Protein AF-A0A816CM31-F1 (afdb_monomer_lite)

Foldseek 3Di:
DDCVVVVVLLVDAPSQLPQPVLVVLLVVQVVVPPFDFFWKAKAFADDPVSPSGHTFKMWMWTHTPVDRPDIDTDIDGDDDDDCRVVVCPQVVVQVVVCVVPVPRDRPDDPLSSLQSVQVSVNNVVNNVNPIGTGDSD

pLDDT: mean 81.65, std 10.55, range [55.53, 94.69]

Sequence (137 aa):
MSWSLWSLLTTAPRLELAYHSVHYVDLIRDLSKPYEPSTVNCLSSRHAVMLHLSPVRSSYSFEYKHDPMLYLIGSIYLKGRSRFPHAFIGPMAAAMRRCENKNDQPLTDIEDALKTMAILEAAWKSSTNNMTPIDYE

Secondary structure (DSSP, 8-state):
--GGGGTHHHH-TTHHIIIIIHHHHHHHHHHHTT----EEEEEEE--TT-TTSS--EEEEEEE-TT-TT-EEEEEEE---SSSHHHHTHHHHHHHHHHHH-TTPPPSS-HHHHHHHHHHHHHHHHHTTSS-EE----

Organism: NCBI:txid392030

Structure (mmCIF, N/CA/C/O backbone):
data_AF-A0A816CM31-F1
#
_entry.id   AF-A0A816CM31-F1
#
loop_
_atom_site.group_PDB
_atom_site.id
_atom_site.type_symbol
_atom_site.label_atom_id
_atom_site.label_alt_id
_atom_site.label_comp_id
_atom_site.label_asym_id
_atom_site.label_entity_id
_atom_site.label_seq_id
_atom_site.pdbx_PDB_ins_code
_atom_site.Cartn_x
_atom_site.Cartn_y
_atom_site.Cartn_z
_atom_site.occupancy
_atom_site.B_iso_or_equiv
_atom_site.auth_seq_id
_atom_site.auth_comp_id
_atom_site.auth_asym_id
_atom_site.auth_atom_id
_atom_site.pdbx_P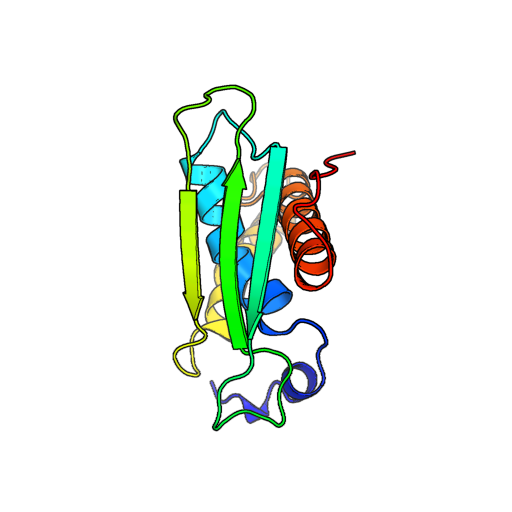DB_model_num
ATOM 1 N N . MET A 1 1 ? 0.225 -24.283 -6.661 1.00 56.66 1 MET A N 1
ATOM 2 C CA . MET A 1 1 ? -0.469 -23.862 -7.903 1.00 56.66 1 MET A CA 1
ATOM 3 C C . MET A 1 1 ? 0.532 -23.215 -8.853 1.00 56.66 1 MET A C 1
ATOM 5 O O . MET A 1 1 ? 1.426 -22.525 -8.376 1.00 56.66 1 MET A O 1
ATOM 9 N N . SER A 1 2 ? 0.416 -23.469 -10.161 1.00 58.88 2 SER A N 1
ATOM 10 C CA . SER A 1 2 ? 1.311 -22.919 -11.195 1.00 58.88 2 SER A CA 1
ATOM 11 C C . SER A 1 2 ? 0.930 -21.479 -11.573 1.00 58.88 2 SER A C 1
ATOM 13 O O . SER A 1 2 ? -0.252 -21.176 -11.714 1.00 58.88 2 SER A O 1
ATOM 15 N N . TRP A 1 3 ? 1.921 -20.604 -11.795 1.00 63.09 3 TRP A N 1
ATOM 16 C CA . TRP A 1 3 ? 1.725 -19.232 -12.308 1.00 63.09 3 TRP A CA 1
ATOM 17 C C . TRP A 1 3 ? 1.182 -19.176 -13.734 1.00 63.09 3 TRP A C 1
ATOM 19 O O . TRP A 1 3 ? 0.649 -18.148 -14.135 1.00 63.09 3 TRP A O 1
ATOM 29 N N . SER A 1 4 ? 1.274 -20.273 -14.490 1.00 66.69 4 SER A N 1
ATOM 30 C CA . SER A 1 4 ? 0.697 -20.366 -15.836 1.00 66.69 4 SER A CA 1
ATOM 31 C C . SER A 1 4 ? -0.817 -20.125 -15.857 1.00 66.69 4 SER A C 1
ATOM 33 O O . SER A 1 4 ? -1.354 -19.754 -16.892 1.00 66.69 4 SER A O 1
ATOM 35 N N . LEU A 1 5 ? -1.494 -20.296 -14.716 1.00 71.69 5 LEU A N 1
ATOM 36 C CA . LEU A 1 5 ? -2.920 -20.002 -14.550 1.00 71.69 5 LEU A CA 1
ATOM 37 C C . LEU A 1 5 ? -3.220 -18.495 -14.443 1.00 71.69 5 LEU A C 1
ATOM 39 O O . LEU A 1 5 ? -4.378 -18.103 -14.503 1.00 71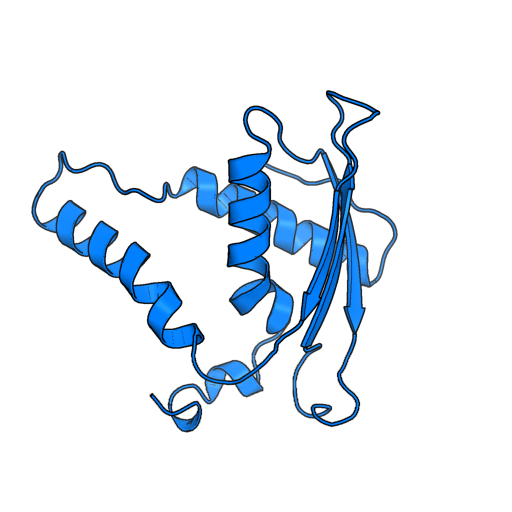.69 5 LEU A O 1
ATOM 43 N N . TRP A 1 6 ? -2.191 -17.654 -14.294 1.00 72.94 6 TRP A N 1
ATOM 44 C CA . TRP A 1 6 ? -2.300 -16.216 -14.037 1.00 72.94 6 TRP A CA 1
ATOM 45 C C . TRP A 1 6 ? -1.565 -15.400 -15.107 1.00 72.94 6 TRP A C 1
ATOM 47 O O . TRP A 1 6 ? -0.820 -14.469 -14.798 1.00 72.94 6 TRP A O 1
ATOM 57 N N . SER A 1 7 ? -1.769 -15.749 -16.381 1.00 74.19 7 SER A N 1
ATOM 58 C CA . SER A 1 7 ? -1.182 -15.041 -17.531 1.00 74.19 7 SER A CA 1
ATOM 59 C C . SER A 1 7 ? -1.481 -13.537 -17.516 1.00 74.19 7 SER A C 1
ATOM 61 O O . SER A 1 7 ? -0.616 -12.750 -17.892 1.00 74.19 7 SER A O 1
ATOM 63 N N . LEU A 1 8 ? -2.634 -13.125 -16.978 1.00 78.56 8 LEU A N 1
ATOM 64 C CA . LEU A 1 8 ? -3.017 -11.722 -16.779 1.00 78.56 8 LEU A CA 1
ATOM 65 C C . LEU A 1 8 ? -1.955 -10.896 -16.030 1.00 78.56 8 LEU A C 1
ATOM 67 O O . LEU A 1 8 ? -1.735 -9.730 -16.351 1.00 78.56 8 LEU A O 1
ATOM 71 N N . LEU A 1 9 ? -1.268 -11.490 -15.049 1.00 76.38 9 LEU A N 1
ATOM 72 C CA . LEU A 1 9 ? -0.267 -10.786 -14.242 1.00 76.38 9 LEU A CA 1
ATOM 73 C C . LEU A 1 9 ? 0.984 -10.427 -15.050 1.00 76.38 9 LEU A C 1
ATOM 75 O O . LEU A 1 9 ? 1.687 -9.485 -14.701 1.00 76.38 9 LEU A O 1
ATOM 79 N N . THR A 1 10 ? 1.253 -11.135 -16.150 1.00 76.94 10 THR A N 1
ATOM 80 C CA . THR A 1 10 ? 2.402 -10.829 -17.016 1.00 76.94 10 THR A CA 1
ATOM 81 C C . THR A 1 10 ? 2.234 -9.509 -17.765 1.00 76.94 10 THR A C 1
ATOM 83 O O . THR A 1 10 ? 3.222 -8.834 -18.042 1.00 76.94 10 THR A O 1
ATOM 86 N N . THR A 1 11 ? 0.989 -9.109 -18.027 1.00 80.56 11 THR A N 1
ATOM 87 C CA . THR A 1 11 ? 0.636 -7.857 -18.708 1.00 80.56 11 THR A CA 1
ATOM 88 C C . THR A 1 11 ? 0.132 -6.782 -17.749 1.00 80.56 11 THR A C 1
ATOM 90 O O . THR A 1 11 ? -0.138 -5.662 -18.176 1.00 80.56 11 THR A O 1
ATOM 93 N N . ALA A 1 12 ? -0.027 -7.105 -16.462 1.00 81.56 12 ALA A N 1
ATOM 94 C CA . ALA A 1 12 ? -0.602 -6.189 -15.493 1.00 81.56 12 ALA A CA 1
ATOM 95 C C . ALA A 1 12 ? 0.310 -4.965 -15.276 1.00 81.56 12 ALA A C 1
ATOM 97 O O . ALA A 1 12 ? 1.506 -5.117 -14.981 1.00 81.56 12 ALA A O 1
ATOM 98 N N . PRO A 1 13 ? -0.231 -3.739 -15.383 1.00 78.38 13 PRO A N 1
ATOM 99 C CA . PRO A 1 13 ? 0.511 -2.551 -15.004 1.00 78.38 13 PRO A CA 1
ATOM 100 C C . PRO A 1 13 ? 0.734 -2.567 -13.487 1.00 78.38 13 PRO A C 1
ATOM 102 O O . PRO A 1 13 ? -0.118 -3.030 -12.732 1.00 78.38 13 PRO A O 1
ATOM 105 N N . ARG A 1 14 ? 1.877 -2.038 -13.032 1.00 81.50 14 ARG A N 1
ATOM 106 C CA . ARG A 1 14 ? 2.173 -1.856 -11.596 1.00 81.50 14 ARG A CA 1
ATOM 107 C C . ARG A 1 14 ? 2.122 -3.164 -10.790 1.00 81.50 14 ARG A C 1
ATOM 109 O O . ARG A 1 14 ? 1.734 -3.157 -9.625 1.00 81.50 14 ARG A O 1
ATOM 116 N N . LEU A 1 15 ? 2.510 -4.280 -11.418 1.00 82.88 15 LEU A N 1
ATOM 117 C CA . LEU A 1 15 ? 2.372 -5.636 -10.874 1.00 82.88 15 LEU A CA 1
ATOM 118 C C . LEU A 1 15 ? 2.847 -5.764 -9.417 1.00 82.88 15 LEU A C 1
ATOM 120 O O . LEU A 1 15 ? 2.179 -6.390 -8.598 1.00 82.88 15 LEU A O 1
ATOM 124 N N . GLU A 1 16 ? 4.010 -5.204 -9.093 1.00 83.19 16 GLU A N 1
ATOM 125 C CA . GLU A 1 16 ? 4.561 -5.307 -7.743 1.00 83.19 16 GLU A CA 1
ATOM 126 C C . GLU A 1 16 ? 3.757 -4.500 -6.721 1.00 83.19 16 GLU A C 1
ATOM 128 O O . GLU A 1 16 ? 3.353 -5.081 -5.714 1.00 83.19 16 GLU A O 1
ATOM 133 N N . LEU A 1 17 ? 3.427 -3.241 -7.024 1.00 84.25 17 LEU A N 1
ATOM 134 C CA . LEU A 1 17 ? 2.669 -2.370 -6.125 1.00 84.25 17 LEU A CA 1
ATOM 135 C C . LEU A 1 17 ? 1.281 -2.957 -5.836 1.00 84.25 17 LEU A C 1
ATOM 137 O O . LEU A 1 17 ? 0.912 -3.166 -4.681 1.00 84.25 17 LEU A O 1
ATOM 141 N N . ALA A 1 18 ? 0.533 -3.272 -6.897 1.00 83.31 18 ALA A N 1
ATOM 142 C CA . ALA A 1 18 ? -0.878 -3.634 -6.799 1.00 83.31 18 ALA A CA 1
ATOM 143 C C . ALA A 1 18 ? -1.121 -5.051 -6.257 1.00 83.31 18 ALA A C 1
ATOM 145 O O . ALA A 1 18 ? -2.128 -5.284 -5.600 1.00 83.31 18 ALA A O 1
ATOM 146 N N . TYR A 1 19 ? -0.225 -6.005 -6.531 1.00 81.00 19 TYR A N 1
ATOM 147 C CA . TYR A 1 19 ? -0.479 -7.421 -6.228 1.00 81.00 19 TYR A CA 1
ATOM 148 C C . TYR A 1 19 ? 0.434 -8.011 -5.157 1.00 81.00 19 TYR A C 1
ATOM 150 O O . TYR A 1 19 ? 0.232 -9.155 -4.753 1.00 81.00 19 TYR A O 1
ATOM 158 N N . HIS A 1 20 ? 1.449 -7.272 -4.707 1.00 82.25 20 HIS A N 1
ATOM 159 C CA . HIS A 1 20 ? 2.346 -7.756 -3.662 1.00 82.25 20 HIS A CA 1
ATOM 160 C C . HIS A 1 20 ? 2.597 -6.720 -2.581 1.00 82.25 20 HIS A C 1
ATOM 162 O O . HIS A 1 20 ? 2.416 -7.053 -1.410 1.00 82.25 20 HIS A O 1
ATOM 168 N N . SER A 1 21 ? 2.984 -5.486 -2.930 1.00 85.94 21 SER A N 1
ATOM 169 C CA . SER A 1 21 ? 3.213 -4.454 -1.918 1.00 85.94 21 SER A CA 1
ATOM 170 C C . SER A 1 21 ? 1.944 -4.148 -1.140 1.00 85.94 21 SER A C 1
ATOM 172 O O . SER A 1 21 ? 2.062 -3.883 0.048 1.00 85.94 21 SER A O 1
ATOM 174 N N . VAL A 1 22 ? 0.763 -4.263 -1.762 1.00 89.25 22 VAL A N 1
ATOM 175 C CA . VAL A 1 22 ? -0.544 -4.067 -1.112 1.00 89.25 22 VAL A CA 1
ATOM 176 C C . VAL A 1 22 ? -0.628 -4.729 0.262 1.00 89.25 22 VAL A C 1
ATOM 178 O O . VAL A 1 22 ? -0.967 -4.062 1.226 1.00 89.25 22 VAL A O 1
ATOM 181 N N . HIS A 1 23 ? -0.208 -5.988 0.398 1.00 86.75 23 HIS A N 1
ATOM 182 C CA . HIS A 1 23 ? -0.290 -6.715 1.669 1.00 86.75 23 HIS A CA 1
ATOM 183 C C . HIS A 1 23 ? 0.697 -6.208 2.724 1.00 86.75 23 HIS A C 1
ATOM 185 O O . HIS A 1 23 ? 0.423 -6.264 3.918 1.00 86.75 23 HIS A O 1
ATOM 191 N N . TYR A 1 24 ? 1.868 -5.740 2.295 1.00 87.50 24 TYR A N 1
ATOM 192 C CA . TYR A 1 24 ? 2.869 -5.190 3.204 1.00 87.50 24 TYR A CA 1
ATOM 193 C C . TYR A 1 24 ? 2.513 -3.768 3.626 1.00 87.50 24 TYR A C 1
ATOM 195 O O . TYR A 1 24 ? 2.705 -3.425 4.784 1.00 87.50 24 TYR A O 1
ATOM 203 N N . VAL A 1 25 ? 1.991 -2.957 2.705 1.00 90.44 25 VAL A N 1
ATOM 204 C CA . VAL A 1 25 ? 1.496 -1.606 2.990 1.00 90.44 25 VAL A CA 1
ATOM 205 C C . VAL A 1 25 ? 0.317 -1.681 3.956 1.00 90.44 25 VAL A C 1
ATOM 207 O O . VAL A 1 25 ? 0.313 -0.960 4.946 1.00 90.44 25 VAL A O 1
ATOM 210 N N . ASP A 1 26 ? -0.614 -2.606 3.726 1.00 90.44 26 ASP A N 1
ATOM 211 C CA . ASP A 1 26 ? -1.739 -2.871 4.625 1.00 90.44 26 ASP A CA 1
ATOM 212 C C . ASP A 1 26 ? -1.268 -3.258 6.036 1.00 90.44 26 ASP A C 1
ATOM 214 O O . ASP A 1 26 ? -1.647 -2.627 7.019 1.00 90.44 26 ASP A O 1
ATOM 218 N N . LEU A 1 27 ? -0.330 -4.208 6.134 1.00 88.06 27 LEU A N 1
ATOM 219 C CA . LEU A 1 27 ? 0.270 -4.602 7.411 1.00 88.06 27 LEU A CA 1
ATOM 220 C C . LEU A 1 27 ? 0.985 -3.435 8.107 1.00 88.06 27 LEU A C 1
ATOM 222 O O . LEU A 1 27 ? 0.885 -3.280 9.319 1.00 88.06 27 LEU A O 1
ATOM 226 N N . ILE A 1 28 ? 1.734 -2.625 7.360 1.00 88.88 28 ILE A N 1
ATOM 227 C CA . ILE A 1 28 ? 2.435 -1.454 7.897 1.00 88.88 28 ILE A CA 1
ATOM 228 C C . ILE A 1 28 ? 1.441 -0.461 8.496 1.00 88.88 28 ILE A C 1
ATOM 230 O O . ILE A 1 28 ? 1.692 0.049 9.588 1.00 88.88 28 ILE A O 1
ATOM 234 N N . ARG A 1 29 ? 0.325 -0.200 7.808 1.00 90.44 29 ARG A N 1
ATOM 235 C CA . ARG A 1 29 ? -0.740 0.662 8.327 1.00 90.44 29 ARG A CA 1
ATOM 236 C C . ARG A 1 29 ? -1.335 0.084 9.600 1.00 90.44 29 ARG A C 1
ATOM 238 O O . ARG A 1 29 ? -1.433 0.801 10.588 1.00 90.44 29 ARG A O 1
ATOM 245 N N . ASP A 1 30 ? -1.654 -1.209 9.606 1.00 88.81 30 ASP A N 1
ATOM 246 C CA . ASP A 1 30 ? -2.217 -1.873 10.782 1.00 88.81 30 ASP A CA 1
ATOM 247 C C . ASP A 1 30 ? -1.282 -1.785 12.000 1.00 88.81 30 ASP A C 1
ATOM 249 O O . ASP A 1 30 ? -1.716 -1.419 13.090 1.00 88.81 30 ASP A O 1
ATOM 253 N N . LEU A 1 31 ? 0.023 -1.993 11.796 1.00 88.00 31 LEU A N 1
ATOM 254 C CA . LEU A 1 31 ? 1.045 -1.845 12.839 1.00 88.00 31 LEU A CA 1
ATOM 255 C C . LEU A 1 31 ? 1.269 -0.393 13.289 1.00 88.00 31 LEU A C 1
ATOM 257 O O . LEU A 1 31 ? 1.756 -0.176 14.398 1.00 88.00 31 LEU A O 1
ATOM 261 N N . SER A 1 32 ? 0.950 0.589 12.443 1.00 85.31 32 SER A N 1
ATOM 262 C CA . SER A 1 32 ? 1.144 2.019 12.729 1.00 85.31 32 SER A CA 1
ATOM 263 C C . SER A 1 32 ? -0.081 2.677 13.371 1.00 85.31 32 SER A C 1
ATOM 265 O O . SER A 1 32 ? -0.002 3.838 13.783 1.00 85.31 32 SER A O 1
ATOM 267 N N . LYS A 1 33 ? -1.203 1.950 13.505 1.00 86.06 33 LYS A N 1
ATOM 268 C CA . LYS A 1 33 ? -2.414 2.439 14.179 1.00 86.06 33 LYS A CA 1
ATOM 269 C C . LYS A 1 33 ? -2.070 2.958 15.592 1.00 86.06 33 LYS A C 1
ATOM 271 O O . LYS A 1 33 ? -1.316 2.313 16.320 1.00 86.06 33 LYS A O 1
ATOM 276 N N . PRO A 1 34 ? -2.620 4.117 16.007 1.00 87.25 34 PRO A N 1
ATOM 277 C CA . PRO A 1 34 ? -3.738 4.835 15.385 1.00 87.25 34 PRO A CA 1
ATOM 278 C C . PRO A 1 34 ? -3.344 5.828 14.274 1.00 87.25 34 PRO A C 1
ATOM 280 O O . PRO A 1 34 ? -4.202 6.582 13.819 1.00 87.25 34 PRO A O 1
ATOM 283 N N . TYR A 1 35 ? -2.079 5.877 13.853 1.00 87.44 35 TYR A N 1
ATOM 284 C CA . TYR A 1 35 ? -1.592 6.865 12.892 1.00 87.44 35 TYR A CA 1
ATOM 285 C C . TYR A 1 35 ? -1.647 6.359 11.450 1.00 87.44 35 TYR A C 1
ATOM 287 O O . TYR A 1 35 ? -1.385 5.192 11.173 1.00 87.44 35 TYR A O 1
ATOM 295 N N . GLU A 1 36 ? -1.915 7.280 10.524 1.00 90.38 36 GLU A N 1
ATOM 296 C CA . GLU A 1 36 ? -1.878 7.028 9.082 1.00 90.38 36 GLU A CA 1
ATOM 297 C C . GLU A 1 36 ? -0.741 7.831 8.433 1.00 90.38 36 GLU A C 1
ATOM 299 O O . GLU A 1 36 ? -0.480 8.978 8.835 1.00 90.38 36 GLU A O 1
ATOM 304 N N . PRO A 1 37 ? -0.055 7.272 7.422 1.00 91.38 37 PRO A N 1
ATOM 305 C CA . PRO A 1 37 ? 0.991 7.992 6.716 1.00 91.38 37 PRO A CA 1
ATOM 306 C C . PRO A 1 37 ? 0.389 9.166 5.943 1.00 91.38 37 PRO A C 1
ATOM 308 O O . PRO A 1 37 ? -0.692 9.081 5.367 1.00 91.38 37 PRO A O 1
ATOM 311 N N . SER A 1 38 ? 1.083 10.295 5.945 1.00 91.75 38 SER A N 1
ATOM 312 C CA . SER A 1 38 ? 0.628 11.546 5.332 1.00 91.75 38 SER A CA 1
ATOM 313 C C . SER A 1 38 ? 1.221 11.767 3.942 1.00 91.75 38 SER A C 1
ATOM 315 O O . SER A 1 38 ? 0.587 12.374 3.079 1.00 91.75 38 SER A O 1
ATOM 317 N N . THR A 1 39 ? 2.445 11.293 3.729 1.00 91.25 39 THR A N 1
ATOM 318 C CA . THR A 1 39 ? 3.171 11.388 2.462 1.00 91.25 39 THR A CA 1
ATOM 319 C C . THR A 1 39 ? 3.904 10.076 2.204 1.00 91.25 39 THR A C 1
ATOM 321 O O . THR A 1 39 ? 4.244 9.330 3.130 1.00 91.25 39 THR A O 1
ATOM 324 N N . VAL A 1 40 ? 4.133 9.776 0.927 1.00 92.94 40 VAL A N 1
ATOM 325 C CA . VAL A 1 40 ? 4.897 8.602 0.507 1.00 92.94 40 VAL A CA 1
ATOM 326 C C . VAL A 1 40 ? 5.877 8.966 -0.600 1.00 92.94 40 VAL A C 1
ATOM 328 O O . VAL A 1 40 ? 5.564 9.713 -1.532 1.00 92.94 40 VAL A O 1
ATOM 331 N N . ASN A 1 41 ? 7.080 8.414 -0.493 1.00 92.19 41 ASN A N 1
ATOM 332 C CA . ASN A 1 41 ? 8.048 8.355 -1.576 1.00 92.19 41 ASN A CA 1
ATOM 333 C C . ASN A 1 41 ? 8.318 6.888 -1.910 1.00 92.19 41 ASN A C 1
ATOM 335 O O . ASN A 1 41 ? 8.670 6.104 -1.027 1.00 92.19 41 ASN A O 1
ATOM 339 N N . CYS A 1 42 ? 8.153 6.510 -3.171 1.00 91.12 42 CYS A N 1
ATOM 340 C CA . CYS A 1 42 ? 8.298 5.133 -3.613 1.00 91.12 42 CYS A CA 1
ATOM 341 C C . CYS A 1 42 ? 9.205 5.052 -4.834 1.00 91.12 42 CYS A C 1
ATOM 343 O O . CYS A 1 42 ? 8.897 5.614 -5.873 1.00 91.12 42 CYS A O 1
ATOM 345 N N . LEU A 1 43 ? 10.282 4.275 -4.754 1.00 88.19 43 LEU A N 1
ATOM 346 C CA . LEU A 1 43 ? 11.130 3.963 -5.900 1.00 88.19 43 LEU A CA 1
ATOM 347 C C . LEU A 1 43 ? 10.807 2.563 -6.409 1.00 88.19 43 LEU A C 1
ATOM 349 O O . LEU A 1 43 ? 11.027 1.593 -5.687 1.00 88.19 43 LEU A O 1
ATOM 353 N N . SER A 1 44 ? 10.369 2.447 -7.663 1.00 85.56 44 SER A N 1
ATOM 354 C CA . SER A 1 44 ? 10.130 1.149 -8.297 1.00 85.56 44 SER A CA 1
ATOM 355 C C . SER A 1 44 ? 11.200 0.827 -9.337 1.00 85.56 44 SER A C 1
ATOM 357 O O . SER A 1 44 ? 11.601 1.676 -10.132 1.00 85.56 44 SER A O 1
ATOM 359 N N . SER A 1 45 ? 11.687 -0.412 -9.339 1.00 84.50 45 SER A N 1
ATOM 360 C CA . SER A 1 45 ? 12.793 -0.850 -10.194 1.00 84.50 45 SER A CA 1
ATOM 361 C C . SER A 1 45 ? 12.541 -2.217 -10.826 1.00 84.50 45 SER A C 1
ATOM 363 O O . SER A 1 45 ? 11.817 -3.077 -10.311 1.00 84.50 45 SER A O 1
ATOM 365 N N . ARG A 1 46 ? 13.147 -2.423 -11.996 1.00 83.38 46 ARG A N 1
ATOM 366 C CA . ARG A 1 46 ? 13.093 -3.693 -12.725 1.00 83.38 46 ARG A CA 1
ATOM 367 C C . ARG A 1 46 ? 14.213 -4.613 -12.257 1.00 83.38 46 ARG A C 1
ATOM 369 O O . ARG A 1 46 ? 15.318 -4.170 -11.962 1.00 83.38 46 ARG A O 1
ATOM 376 N N . HIS A 1 47 ? 13.939 -5.912 -12.240 1.00 78.81 47 HIS A N 1
ATOM 377 C CA . HIS A 1 47 ? 14.966 -6.922 -12.011 1.00 78.81 47 HIS A CA 1
ATOM 378 C C . HIS A 1 47 ? 15.659 -7.265 -13.332 1.00 78.81 47 HIS A C 1
ATOM 380 O O . HIS A 1 47 ? 14.981 -7.486 -14.336 1.00 78.81 47 HIS A O 1
ATOM 386 N N . ALA A 1 48 ? 16.990 -7.385 -13.319 1.00 75.75 48 ALA A N 1
ATOM 387 C CA . ALA A 1 48 ? 17.811 -7.593 -14.521 1.00 75.75 48 ALA A CA 1
ATOM 388 C C . ALA A 1 48 ? 17.409 -8.827 -15.356 1.00 75.75 48 ALA A C 1
ATOM 390 O O . ALA A 1 48 ? 17.603 -8.857 -16.563 1.00 75.75 48 ALA A O 1
ATOM 391 N N . VAL A 1 49 ? 16.808 -9.833 -14.713 1.00 77.31 49 VAL A N 1
ATOM 392 C CA . VAL A 1 49 ? 16.386 -11.102 -15.342 1.00 77.31 49 VAL A CA 1
ATOM 393 C C . VAL A 1 49 ? 14.883 -11.135 -15.684 1.00 77.31 49 VAL A C 1
ATOM 395 O O . VAL A 1 49 ? 14.433 -11.989 -16.440 1.00 77.31 49 VAL A O 1
ATOM 398 N N . MET A 1 50 ? 14.075 -10.207 -15.156 1.00 74.12 50 MET A N 1
ATOM 399 C CA . MET A 1 50 ? 12.610 -10.189 -15.334 1.00 74.12 50 MET A CA 1
ATOM 400 C C . MET A 1 50 ? 12.146 -8.966 -16.135 1.00 74.12 50 MET A C 1
ATOM 402 O O . MET A 1 50 ? 11.143 -8.341 -15.808 1.00 74.12 50 MET A O 1
ATOM 406 N N . LEU A 1 51 ? 12.885 -8.613 -17.190 1.00 75.75 51 LEU A N 1
ATOM 407 C CA . LEU A 1 51 ? 12.635 -7.404 -17.990 1.00 75.75 51 LEU A CA 1
ATOM 408 C C . LEU A 1 51 ? 11.286 -7.412 -18.725 1.00 75.75 51 LEU A C 1
ATOM 410 O O . LEU A 1 51 ? 10.743 -6.346 -19.001 1.00 75.75 51 LEU A O 1
ATOM 414 N N . HIS A 1 52 ? 10.740 -8.600 -18.999 1.00 76.25 52 HIS A N 1
ATOM 415 C CA . HIS A 1 52 ? 9.435 -8.781 -19.641 1.00 76.25 52 HIS A CA 1
ATOM 416 C C . HIS A 1 52 ? 8.244 -8.452 -18.725 1.00 76.25 52 HIS A C 1
ATOM 418 O O . HIS A 1 52 ? 7.120 -8.389 -19.209 1.00 76.25 52 HIS A O 1
ATOM 424 N N . LEU A 1 53 ? 8.467 -8.252 -17.422 1.00 78.19 53 LEU A N 1
ATOM 425 C CA . LEU A 1 53 ? 7.432 -7.862 -16.465 1.00 78.19 53 LEU A CA 1
ATOM 426 C C . LEU A 1 53 ? 7.502 -6.361 -16.167 1.00 78.19 53 LEU A C 1
ATOM 428 O O . LEU A 1 53 ? 8.540 -5.717 -16.344 1.00 78.19 53 LEU A O 1
ATOM 432 N N . SER A 1 54 ? 6.397 -5.804 -15.665 1.00 79.12 54 SER A N 1
ATOM 433 C CA . SER A 1 54 ? 6.404 -4.510 -14.962 1.00 79.12 54 SER A CA 1
ATOM 434 C C . SER A 1 54 ? 7.435 -4.527 -13.811 1.00 79.12 54 SER A C 1
ATOM 436 O O . SER A 1 54 ? 7.826 -5.619 -13.395 1.00 79.12 54 SER A O 1
ATOM 438 N N . PRO A 1 55 ? 7.907 -3.375 -13.290 1.00 79.56 55 PRO A N 1
ATOM 439 C CA . PRO A 1 55 ? 8.818 -3.334 -12.142 1.00 79.56 55 PRO A CA 1
ATOM 440 C C . PRO A 1 55 ? 8.433 -4.317 -11.021 1.00 79.56 55 PRO A C 1
ATOM 442 O O . PRO A 1 55 ? 7.253 -4.492 -10.719 1.00 79.56 55 PRO A O 1
ATOM 445 N N . VAL A 1 56 ? 9.439 -4.986 -10.446 1.00 82.88 56 VAL A N 1
ATOM 446 C CA . VAL A 1 56 ? 9.286 -6.145 -9.533 1.00 82.88 56 VAL A CA 1
ATOM 447 C C . VAL A 1 56 ? 9.952 -5.933 -8.167 1.00 82.88 56 VAL A C 1
ATOM 449 O O . VAL A 1 56 ? 10.139 -6.870 -7.387 1.00 82.88 56 VAL A O 1
ATOM 452 N N . ARG A 1 57 ? 10.363 -4.702 -7.882 1.00 83.19 57 ARG A N 1
ATOM 453 C CA . ARG A 1 57 ? 10.918 -4.282 -6.598 1.00 83.1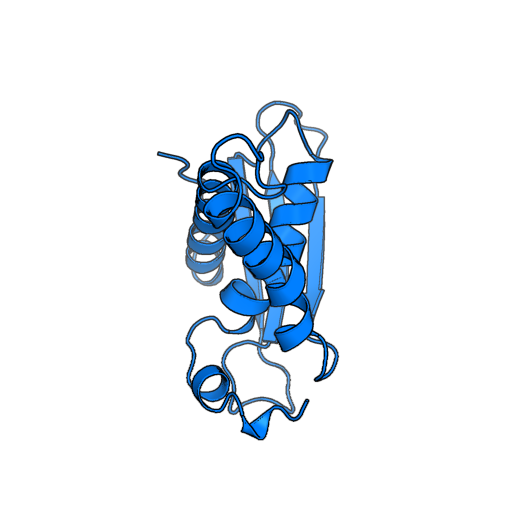9 57 ARG A CA 1
ATOM 454 C C . ARG A 1 57 ? 10.491 -2.849 -6.354 1.00 83.19 57 ARG A C 1
ATOM 456 O O . ARG A 1 57 ? 10.753 -2.017 -7.224 1.00 83.19 57 ARG A O 1
ATOM 463 N N . SER A 1 58 ? 9.969 -2.566 -5.167 1.00 85.81 58 SER A N 1
ATOM 464 C CA . SER A 1 58 ? 9.694 -1.196 -4.746 1.00 85.81 58 SER A CA 1
ATOM 465 C C . SER A 1 58 ? 10.219 -0.908 -3.346 1.00 85.81 58 SER A C 1
ATOM 467 O O . SER A 1 58 ? 10.172 -1.742 -2.445 1.00 85.81 58 SER A O 1
ATOM 469 N N . SER A 1 59 ? 10.755 0.290 -3.168 1.00 87.81 59 SER A N 1
ATOM 470 C CA . SER A 1 59 ? 11.235 0.804 -1.889 1.00 87.81 59 SER A CA 1
ATOM 471 C C . SER A 1 59 ? 10.355 1.968 -1.474 1.00 87.81 59 SER A C 1
ATOM 473 O O . SER A 1 59 ? 10.204 2.903 -2.248 1.00 87.81 59 SER A O 1
ATOM 475 N N . TYR A 1 60 ? 9.794 1.899 -0.272 1.00 89.69 60 TYR A N 1
ATOM 476 C CA . TYR A 1 60 ? 8.848 2.867 0.270 1.00 89.69 60 TYR A CA 1
ATOM 477 C C . TYR A 1 60 ? 9.488 3.633 1.425 1.00 89.69 60 TYR A C 1
ATOM 479 O O . TYR A 1 60 ? 10.190 3.053 2.256 1.00 89.69 60 TYR A O 1
ATOM 487 N N . SER A 1 61 ? 9.198 4.925 1.484 1.00 89.38 61 SER A N 1
ATOM 488 C CA . SER A 1 61 ? 9.449 5.796 2.624 1.00 89.38 61 SER A CA 1
ATOM 489 C C . SER A 1 61 ? 8.143 6.494 2.973 1.00 89.38 61 SER A C 1
ATOM 491 O O . SER A 1 61 ? 7.539 7.122 2.101 1.00 89.38 61 SER A O 1
ATOM 493 N N . PHE A 1 62 ? 7.721 6.373 4.227 1.00 89.62 62 PHE A N 1
ATOM 494 C CA . PHE A 1 62 ? 6.500 6.983 4.748 1.00 89.62 62 PHE A CA 1
ATOM 495 C C . PHE A 1 62 ? 6.837 8.080 5.754 1.00 89.62 62 PHE A C 1
ATOM 497 O O . PHE A 1 62 ? 7.705 7.873 6.606 1.00 89.62 62 PHE A O 1
ATOM 504 N N . GLU A 1 63 ? 6.117 9.199 5.695 1.00 87.56 63 GLU A N 1
ATOM 505 C CA . GLU A 1 63 ? 6.130 10.209 6.758 1.00 87.56 63 GLU A CA 1
ATOM 506 C C . GLU A 1 63 ? 4.767 10.299 7.440 1.00 87.56 63 GLU A C 1
ATOM 508 O O . GLU A 1 63 ? 3.719 10.189 6.796 1.00 87.56 63 GLU A O 1
ATOM 513 N N . TYR A 1 64 ? 4.783 10.568 8.743 1.00 87.50 64 TYR A N 1
ATOM 514 C CA . TYR A 1 64 ? 3.597 10.690 9.582 1.00 87.50 64 TYR A CA 1
ATOM 515 C C . TYR A 1 64 ? 3.563 12.093 10.201 1.00 87.50 64 TYR A C 1
ATOM 517 O O . TYR A 1 64 ? 4.490 12.492 10.897 1.00 87.50 64 TYR A O 1
ATOM 525 N N . LYS A 1 65 ? 2.489 12.865 9.979 1.00 79.69 65 LYS A N 1
ATOM 526 C CA . LYS A 1 65 ? 2.367 14.237 10.524 1.00 79.69 65 LYS A CA 1
ATOM 527 C C . LYS A 1 65 ? 2.302 14.300 12.054 1.00 79.69 65 LYS A C 1
ATOM 529 O O . LYS A 1 65 ? 2.654 15.326 12.627 1.00 79.69 65 LYS A O 1
ATOM 534 N N . HIS A 1 66 ? 1.803 13.249 12.703 1.00 68.12 66 HIS A N 1
ATOM 535 C CA . HIS A 1 66 ? 1.523 13.254 14.142 1.00 68.12 66 HIS A CA 1
ATOM 536 C C . HIS A 1 66 ? 2.740 12.934 15.019 1.00 68.12 66 HIS A C 1
ATOM 538 O O . HIS A 1 66 ? 2.724 13.281 16.197 1.00 68.12 66 HIS A O 1
ATOM 544 N N . ASP A 1 67 ? 3.795 12.340 14.452 1.00 61.22 67 ASP A N 1
ATOM 545 C CA . ASP A 1 67 ? 5.056 12.092 15.147 1.00 61.22 67 ASP A CA 1
ATOM 546 C C . ASP A 1 67 ? 6.237 12.285 14.174 1.00 61.22 67 ASP A C 1
ATOM 548 O O . ASP A 1 67 ? 6.474 11.425 13.321 1.00 61.22 67 ASP A O 1
ATOM 552 N N . PRO A 1 68 ? 6.998 13.391 14.283 1.00 56.03 68 PRO A N 1
ATOM 553 C CA . PRO A 1 68 ? 8.127 13.666 13.402 1.00 56.03 68 PRO A CA 1
ATOM 554 C C . PRO A 1 68 ? 9.314 12.716 13.615 1.00 56.03 68 PRO A C 1
ATOM 556 O O . PRO A 1 68 ? 10.306 12.871 12.910 1.00 56.03 68 PRO A O 1
ATOM 559 N N . MET A 1 69 ? 9.259 11.780 14.572 1.00 56.25 69 MET A N 1
ATOM 560 C CA . MET A 1 69 ? 10.273 10.740 14.791 1.00 56.25 69 MET A CA 1
ATOM 561 C C . MET A 1 69 ? 9.896 9.385 14.176 1.00 56.25 69 MET A C 1
ATOM 563 O O . MET A 1 69 ? 10.771 8.525 14.034 1.00 56.25 69 MET A O 1
ATOM 567 N N . LEU A 1 70 ? 8.631 9.173 13.793 1.00 60.97 70 LEU A N 1
ATOM 568 C CA . LEU A 1 70 ? 8.193 7.927 13.169 1.00 60.97 70 LEU A CA 1
ATOM 569 C C . LEU A 1 70 ? 8.489 7.964 11.664 1.00 60.97 70 LEU A C 1
ATOM 571 O O . LEU A 1 70 ? 7.683 8.433 10.864 1.00 60.97 70 LEU A O 1
ATOM 575 N N . TYR A 1 71 ? 9.646 7.429 11.275 1.00 60.56 71 TYR A N 1
ATOM 576 C CA . TYR A 1 71 ? 9.988 7.172 9.875 1.00 60.56 71 TYR A CA 1
ATOM 577 C C . TYR A 1 71 ? 10.068 5.675 9.626 1.00 60.56 71 TYR A C 1
ATOM 579 O O . TYR A 1 71 ? 10.834 4.963 10.280 1.00 60.56 71 TYR A O 1
ATOM 587 N N . LEU A 1 72 ? 9.315 5.200 8.635 1.00 66.69 72 LEU A N 1
ATOM 588 C CA . LEU A 1 72 ? 9.424 3.828 8.162 1.00 66.69 72 LEU A CA 1
ATOM 589 C C . LEU A 1 72 ? 9.992 3.821 6.746 1.00 66.69 72 LEU A C 1
ATOM 591 O O . LEU A 1 72 ? 9.359 4.304 5.807 1.00 66.69 72 LEU A O 1
ATOM 595 N N . ILE A 1 73 ? 11.178 3.229 6.604 1.00 70.69 73 ILE A N 1
ATOM 596 C CA . ILE A 1 73 ? 11.813 2.981 5.311 1.00 70.69 73 ILE A CA 1
ATOM 597 C C . ILE A 1 73 ? 11.911 1.473 5.122 1.00 70.69 73 ILE A C 1
ATOM 599 O O . ILE A 1 73 ? 12.548 0.768 5.905 1.00 70.69 73 ILE A O 1
ATOM 603 N N . GLY A 1 74 ? 11.278 0.976 4.066 1.00 66.00 74 GLY A N 1
ATOM 604 C CA . GLY A 1 74 ? 11.216 -0.445 3.754 1.00 66.00 74 GLY A CA 1
ATOM 605 C C . GLY A 1 74 ? 11.485 -0.699 2.280 1.00 66.00 74 GLY A C 1
ATOM 606 O O . GLY A 1 74 ? 11.214 0.131 1.420 1.00 66.00 74 GLY A O 1
ATOM 607 N N . SER A 1 75 ? 12.031 -1.869 1.962 1.00 67.31 75 SER A N 1
ATOM 608 C CA . SER A 1 75 ? 12.129 -2.333 0.578 1.00 67.31 75 SER A CA 1
ATOM 609 C C . SER A 1 75 ? 11.407 -3.659 0.434 1.00 67.31 75 SER A C 1
ATOM 611 O O . SER A 1 75 ? 11.727 -4.625 1.126 1.00 67.31 75 SER A O 1
ATOM 613 N N . ILE A 1 76 ? 10.443 -3.691 -0.476 1.00 65.12 76 ILE A N 1
ATOM 614 C CA . ILE A 1 76 ? 9.640 -4.856 -0.804 1.00 65.12 76 ILE A CA 1
ATOM 615 C C . ILE A 1 76 ? 10.166 -5.416 -2.125 1.00 65.12 76 ILE A C 1
ATOM 617 O O . ILE A 1 76 ? 10.390 -4.709 -3.109 1.00 65.12 76 ILE A O 1
ATOM 621 N N . TYR A 1 77 ? 10.429 -6.718 -2.121 1.00 62.97 77 TYR A N 1
ATOM 622 C CA . TYR A 1 77 ? 10.978 -7.425 -3.268 1.00 62.97 77 TYR A CA 1
ATOM 623 C C . TYR A 1 77 ? 10.103 -8.618 -3.583 1.00 62.97 77 TYR A C 1
ATOM 625 O O . TYR A 1 77 ? 9.782 -9.420 -2.700 1.00 62.97 77 TYR A O 1
ATOM 633 N N . LEU A 1 78 ? 9.820 -8.810 -4.866 1.00 60.66 78 LEU A N 1
ATOM 634 C CA . LEU A 1 78 ? 9.206 -10.042 -5.329 1.00 60.66 78 LEU A CA 1
ATOM 635 C C . LEU A 1 78 ? 10.219 -11.186 -5.269 1.00 60.66 78 LEU A C 1
ATOM 637 O O . LEU A 1 78 ? 11.021 -11.380 -6.183 1.00 60.66 78 LEU A O 1
ATOM 641 N N . LYS A 1 79 ? 10.177 -11.972 -4.188 1.00 55.53 79 LYS A N 1
ATOM 642 C CA . LYS A 1 79 ? 10.947 -13.216 -4.066 1.00 55.53 79 LYS A CA 1
ATOM 643 C C . LYS A 1 79 ? 10.037 -14.433 -4.225 1.00 55.53 79 LYS A C 1
ATOM 645 O O . LYS A 1 79 ? 9.375 -14.860 -3.284 1.00 55.53 79 LYS A O 1
ATOM 650 N N . GLY A 1 80 ? 10.101 -15.053 -5.402 1.00 57.16 80 GLY A N 1
ATOM 651 C CA . GLY A 1 80 ? 9.581 -16.403 -5.627 1.00 57.16 80 GLY A CA 1
ATOM 652 C C . GLY A 1 80 ? 8.066 -16.513 -5.846 1.00 57.16 80 GLY A C 1
ATOM 653 O O . GLY A 1 80 ? 7.281 -15.613 -5.574 1.00 57.16 80 GLY A O 1
ATOM 654 N N . ARG A 1 81 ? 7.672 -17.659 -6.410 1.00 58.53 81 ARG A N 1
ATOM 655 C CA . ARG A 1 81 ? 6.486 -17.846 -7.258 1.00 58.53 81 ARG A CA 1
ATOM 656 C C . ARG A 1 81 ? 5.349 -18.671 -6.615 1.00 58.53 81 ARG A C 1
ATOM 658 O O . ARG A 1 81 ? 4.781 -19.510 -7.305 1.00 58.53 81 ARG A O 1
ATOM 665 N N . SER A 1 82 ? 4.960 -18.501 -5.343 1.00 57.16 82 SER A N 1
ATOM 666 C CA . SER A 1 82 ? 3.886 -19.378 -4.790 1.00 57.16 82 SER A CA 1
ATOM 667 C C . SER A 1 82 ? 2.841 -18.780 -3.844 1.00 57.16 82 SER A C 1
ATOM 669 O O . SER A 1 82 ? 1.855 -19.462 -3.550 1.00 57.16 82 SER A O 1
ATOM 671 N N . ARG A 1 83 ? 2.987 -17.532 -3.381 1.00 61.03 83 ARG A N 1
ATOM 672 C CA . ARG A 1 83 ? 2.081 -16.988 -2.351 1.00 61.03 83 ARG A CA 1
ATOM 673 C C . ARG A 1 83 ? 0.857 -16.241 -2.877 1.00 61.03 83 ARG A C 1
ATOM 675 O O . ARG A 1 83 ? -0.087 -16.085 -2.118 1.00 61.03 83 ARG A O 1
ATOM 682 N N . PHE A 1 84 ? 0.825 -15.889 -4.163 1.00 68.38 84 PHE A N 1
ATOM 683 C CA . PHE A 1 84 ? -0.288 -15.135 -4.747 1.00 68.38 84 PHE A CA 1
ATOM 684 C C . PHE A 1 84 ? -1.666 -15.798 -4.525 1.00 68.38 84 PHE A C 1
ATOM 686 O O . PHE A 1 84 ? -2.524 -15.153 -3.935 1.00 68.38 84 PHE A O 1
ATOM 693 N N . PRO A 1 85 ? -1.890 -17.096 -4.832 1.00 70.31 85 PRO A N 1
ATOM 694 C CA . PRO A 1 85 ? -3.199 -17.716 -4.589 1.00 70.31 85 PRO A CA 1
ATOM 695 C C . PRO A 1 85 ? -3.573 -17.809 -3.102 1.00 70.31 85 PRO A C 1
ATOM 697 O O . PRO A 1 85 ? -4.748 -17.767 -2.758 1.00 70.31 85 PRO A O 1
ATOM 700 N N . HIS A 1 86 ? -2.577 -17.920 -2.217 1.00 74.62 86 HIS A N 1
ATOM 701 C CA . HIS A 1 86 ? -2.810 -18.029 -0.776 1.00 74.62 86 HIS A CA 1
ATOM 702 C C . HIS A 1 86 ? -3.292 -16.709 -0.161 1.00 74.62 86 HIS A C 1
ATOM 704 O O . HIS A 1 86 ? -4.008 -16.741 0.836 1.00 74.62 86 HIS A O 1
ATOM 710 N N . ALA A 1 87 ? -2.956 -15.566 -0.767 1.00 75.88 87 ALA A N 1
ATOM 711 C CA . ALA A 1 87 ? -3.386 -14.252 -0.294 1.00 75.88 87 ALA A CA 1
ATOM 712 C C . ALA A 1 87 ? -4.913 -14.054 -0.367 1.00 75.88 87 ALA A C 1
ATOM 714 O O . ALA A 1 87 ? -5.470 -13.294 0.418 1.00 75.88 87 ALA A O 1
ATOM 715 N N . PHE A 1 88 ? -5.604 -14.778 -1.255 1.00 78.38 88 PHE A N 1
ATOM 716 C CA . PHE A 1 88 ? -7.055 -14.657 -1.432 1.00 78.38 88 PHE A CA 1
ATOM 717 C C . PHE A 1 88 ? -7.875 -15.501 -0.456 1.00 78.38 88 PHE A C 1
ATOM 719 O O . PHE A 1 88 ? -9.064 -15.242 -0.289 1.00 78.38 88 PHE A O 1
A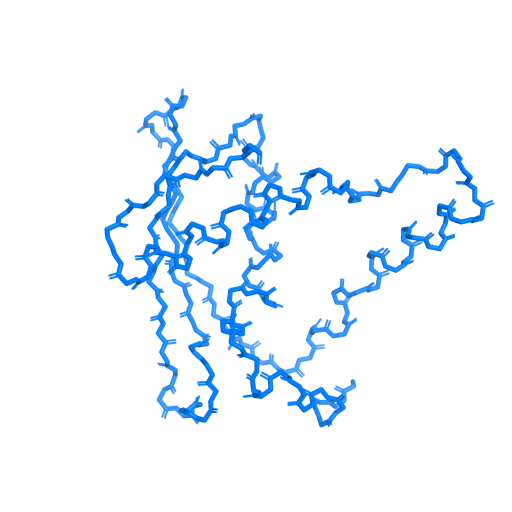TOM 726 N N . ILE A 1 89 ? -7.263 -16.480 0.219 1.00 83.88 89 ILE A N 1
ATOM 727 C CA . ILE A 1 89 ? -7.981 -17.401 1.114 1.00 83.88 89 ILE A CA 1
ATOM 728 C C . ILE A 1 89 ? -8.695 -16.627 2.229 1.00 83.88 89 ILE A C 1
ATOM 730 O O . ILE A 1 89 ? -9.864 -16.887 2.500 1.00 83.88 89 ILE A O 1
ATOM 734 N N . GLY A 1 90 ? -8.013 -15.656 2.844 1.00 83.50 90 GLY A N 1
ATOM 735 C CA . GLY A 1 90 ? -8.571 -14.833 3.921 1.00 83.50 90 GLY A CA 1
ATOM 736 C C . GLY A 1 90 ? -9.781 -14.001 3.474 1.00 83.50 90 GLY A C 1
ATOM 737 O O . GLY A 1 90 ? -10.869 -14.207 4.016 1.00 83.50 90 GLY A O 1
ATOM 738 N N . PRO A 1 91 ? -9.631 -13.113 2.471 1.00 83.44 91 PRO A N 1
ATOM 739 C CA . PRO A 1 91 ? -10.732 -12.295 1.960 1.00 83.44 91 PRO A CA 1
ATOM 740 C C . PRO A 1 91 ? -11.919 -13.116 1.441 1.00 83.44 91 PRO A C 1
ATOM 742 O O . PRO A 1 91 ? -13.067 -12.794 1.741 1.00 83.44 91 PRO A O 1
ATOM 745 N N . MET A 1 92 ? -11.666 -14.213 0.716 1.00 86.25 92 MET A N 1
ATOM 746 C CA . MET A 1 92 ? -12.736 -15.091 0.228 1.00 86.25 92 MET A CA 1
ATOM 747 C C . MET A 1 92 ? -13.485 -15.759 1.384 1.00 86.25 92 MET A C 1
ATOM 749 O O . MET A 1 92 ? -14.713 -15.765 1.386 1.00 86.25 92 MET A O 1
ATOM 753 N N . ALA A 1 93 ? -12.771 -16.269 2.393 1.00 86.69 93 ALA A N 1
ATOM 754 C CA . ALA A 1 93 ? -13.402 -16.850 3.574 1.00 86.69 93 ALA A CA 1
ATOM 755 C C . ALA A 1 93 ? -14.236 -15.813 4.342 1.00 86.69 93 ALA A C 1
ATOM 757 O O . ALA A 1 93 ? -15.347 -16.122 4.766 1.00 86.69 93 ALA A O 1
ATOM 758 N N . ALA A 1 94 ? -13.738 -14.581 4.492 1.00 85.62 94 ALA A N 1
ATOM 759 C CA . ALA A 1 94 ? -14.482 -13.495 5.128 1.00 85.62 94 ALA A CA 1
ATOM 760 C C . ALA A 1 94 ? -15.771 -13.153 4.359 1.00 85.62 94 ALA A C 1
ATOM 762 O O . ALA A 1 94 ? -16.831 -13.025 4.969 1.00 85.62 94 A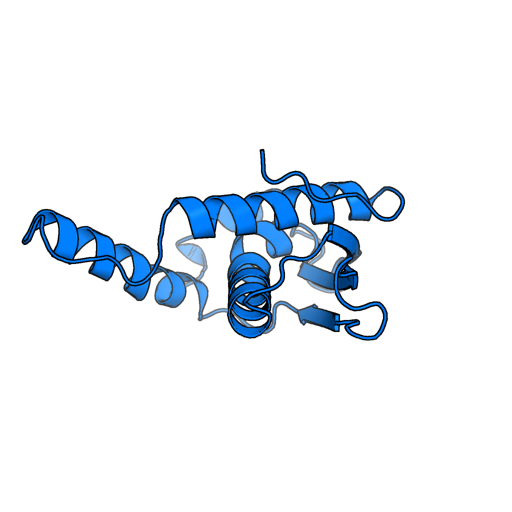LA A O 1
ATOM 763 N N . ALA A 1 95 ? -15.707 -13.085 3.025 1.00 86.69 95 ALA A N 1
ATOM 764 C CA . ALA A 1 95 ? -16.879 -12.855 2.182 1.00 86.69 95 ALA A CA 1
ATOM 765 C C . ALA A 1 95 ? -17.912 -13.989 2.303 1.00 86.69 95 ALA A C 1
ATOM 767 O O . ALA A 1 95 ? -19.099 -13.723 2.484 1.00 86.69 95 ALA A O 1
ATOM 768 N N . MET A 1 96 ? -17.467 -15.250 2.264 1.00 89.81 96 MET A N 1
ATOM 769 C CA . MET A 1 96 ? -18.349 -16.414 2.411 1.00 89.81 96 MET A CA 1
ATOM 770 C C . MET A 1 96 ? -19.067 -16.419 3.765 1.00 89.81 96 MET A C 1
ATOM 772 O O . MET A 1 96 ? -20.293 -16.529 3.797 1.00 89.81 96 MET A O 1
ATOM 776 N N . ARG A 1 97 ? -18.343 -16.211 4.876 1.00 89.69 97 ARG A N 1
ATOM 777 C CA . ARG A 1 97 ? -18.964 -16.155 6.210 1.00 89.69 97 ARG A CA 1
ATOM 778 C C . ARG A 1 97 ? -19.960 -15.005 6.346 1.00 89.69 97 ARG A C 1
ATOM 780 O O . ARG A 1 97 ? -21.006 -15.182 6.962 1.00 89.69 97 ARG A O 1
ATOM 787 N N . ARG A 1 98 ? -19.684 -13.851 5.728 1.00 86.81 98 ARG A N 1
ATOM 788 C CA . ARG A 1 98 ? -20.609 -12.707 5.700 1.00 86.81 98 ARG A CA 1
ATOM 789 C C . ARG A 1 98 ? -21.899 -13.014 4.934 1.00 86.81 98 ARG A C 1
ATOM 791 O O . ARG A 1 98 ? -22.969 -12.552 5.330 1.00 86.81 98 ARG A O 1
ATOM 798 N N . CYS A 1 99 ? -21.810 -13.777 3.843 1.00 90.12 99 CYS A N 1
ATOM 799 C CA . CYS A 1 99 ? -22.979 -14.244 3.096 1.00 90.12 99 CYS A CA 1
ATOM 800 C C . CYS A 1 99 ? -23.832 -15.226 3.915 1.00 90.12 99 CYS A C 1
ATOM 802 O O . CYS A 1 99 ? -25.058 -15.155 3.848 1.00 90.12 99 CYS A O 1
ATOM 804 N N . GLU A 1 100 ? -23.200 -16.109 4.691 1.00 94.12 100 GLU A N 1
ATOM 805 C CA . GLU A 1 100 ? -23.882 -17.077 5.563 1.00 94.12 100 GLU A CA 1
ATOM 806 C C . GLU A 1 100 ? -24.490 -16.415 6.809 1.00 94.12 100 GLU A C 1
ATOM 808 O O . GLU A 1 100 ? -25.614 -16.723 7.203 1.00 94.12 100 GLU A O 1
ATOM 813 N N . ASN A 1 101 ? -23.768 -15.471 7.416 1.00 92.06 101 ASN A N 1
ATOM 814 C CA . ASN A 1 101 ? -24.180 -14.747 8.608 1.00 92.06 101 ASN A CA 1
ATOM 815 C C . ASN A 1 101 ? -23.979 -13.235 8.426 1.00 92.06 101 ASN A C 1
ATOM 817 O O . ASN A 1 101 ? -22.876 -12.705 8.558 1.00 92.06 101 ASN A O 1
ATOM 821 N N . LYS A 1 102 ? -25.088 -12.509 8.239 1.00 87.50 102 LYS A N 1
ATOM 822 C CA . LYS A 1 102 ? -25.110 -11.039 8.111 1.00 87.50 102 LYS A CA 1
ATOM 823 C C . LYS A 1 102 ? -24.686 -10.274 9.370 1.00 87.50 102 LYS A C 1
ATOM 825 O O . LYS A 1 102 ? -24.649 -9.047 9.332 1.00 87.50 102 LYS A O 1
ATOM 830 N N . ASN A 1 103 ? -24.393 -10.948 10.477 1.00 88.81 103 ASN A N 1
ATOM 831 C CA . ASN A 1 103 ? -23.817 -10.334 11.672 1.00 88.81 103 ASN A CA 1
ATOM 832 C C . ASN A 1 103 ? -22.325 -10.662 11.839 1.00 88.81 103 ASN A C 1
ATOM 834 O O . ASN A 1 103 ? -21.697 -10.086 12.722 1.00 88.81 103 ASN A O 1
ATOM 838 N N . ASP A 1 104 ? -21.748 -11.537 11.003 1.00 86.56 104 ASP A N 1
ATOM 839 C CA . ASP A 1 104 ? -20.306 -11.800 11.030 1.00 86.56 104 ASP A CA 1
ATOM 840 C C . ASP A 1 104 ? -19.548 -10.574 10.518 1.00 86.56 104 ASP A C 1
ATOM 842 O O . ASP A 1 104 ? -19.840 -10.064 9.432 1.00 86.56 104 ASP A O 1
ATOM 846 N N . GLN A 1 105 ? -18.610 -10.079 11.318 1.00 82.88 105 GLN A N 1
ATOM 847 C CA . GLN A 1 105 ? -17.775 -8.937 10.963 1.00 82.88 105 GLN A CA 1
ATOM 848 C C . GLN A 1 105 ? -16.526 -9.457 10.241 1.00 82.88 105 GLN A C 1
ATOM 850 O O . GLN A 1 105 ? -15.797 -10.282 10.802 1.00 82.88 105 GLN A O 1
ATOM 855 N N . PRO A 1 106 ? -16.264 -9.031 8.994 1.00 80.12 106 PRO A N 1
ATOM 856 C CA . PRO A 1 106 ? -15.080 -9.471 8.278 1.00 80.12 106 PRO A CA 1
ATOM 857 C C . PRO A 1 106 ? -13.815 -8.948 8.971 1.00 80.12 106 PRO A C 1
ATOM 859 O O . PRO A 1 106 ? -13.781 -7.836 9.484 1.00 80.12 106 PRO A O 1
ATOM 862 N N . LEU A 1 107 ? -12.757 -9.764 8.964 1.00 77.19 107 LEU A N 1
ATOM 863 C CA . LEU A 1 107 ? -11.454 -9.389 9.535 1.00 77.19 107 LEU A CA 1
ATOM 864 C C . LEU A 1 107 ? -10.798 -8.222 8.784 1.00 77.19 107 LEU A C 1
ATOM 866 O O . LEU A 1 107 ? -9.993 -7.498 9.354 1.00 77.19 107 LEU A O 1
ATOM 870 N N . THR A 1 108 ? -11.126 -8.080 7.502 1.00 79.81 108 THR A N 1
ATOM 871 C CA . THR A 1 108 ? -10.654 -7.016 6.619 1.00 79.81 108 THR A CA 1
ATOM 872 C C . THR A 1 108 ? -11.843 -6.146 6.241 1.00 79.81 108 THR A C 1
ATOM 874 O O . THR A 1 108 ? -12.788 -6.644 5.620 1.00 79.81 108 THR A O 1
ATOM 877 N N . ASP A 1 109 ? -11.792 -4.873 6.613 1.00 84.06 109 ASP A N 1
ATOM 878 C CA . ASP A 1 109 ? -12.819 -3.896 6.272 1.00 84.06 109 ASP A CA 1
ATOM 879 C C . ASP A 1 109 ? -12.560 -3.260 4.894 1.00 84.06 109 ASP A C 1
ATOM 881 O O . ASP A 1 109 ? -11.413 -3.111 4.466 1.00 84.06 109 ASP A O 1
ATOM 885 N N . ILE A 1 110 ? -13.633 -2.908 4.180 1.00 86.06 110 ILE A N 1
ATOM 886 C CA . ILE A 1 110 ? -13.530 -2.323 2.835 1.00 86.06 110 ILE A CA 1
ATOM 887 C C . ILE A 1 110 ? -12.961 -0.904 2.903 1.00 86.06 110 ILE A C 1
ATOM 889 O O . ILE A 1 110 ? -12.127 -0.562 2.068 1.00 86.06 110 ILE A O 1
ATOM 893 N N . GLU A 1 111 ? -13.356 -0.101 3.892 1.00 87.81 111 GLU A N 1
ATOM 894 C CA . GLU A 1 111 ? -12.838 1.263 4.051 1.00 87.81 111 GLU A CA 1
ATOM 895 C C . GLU A 1 111 ? -11.347 1.230 4.383 1.00 87.81 111 GLU A C 1
ATOM 897 O O . GLU A 1 111 ? -10.563 2.030 3.868 1.00 87.81 111 GLU A O 1
ATOM 902 N N . ASP A 1 112 ? -10.922 0.252 5.187 1.00 89.12 112 ASP A N 1
ATOM 903 C CA . ASP A 1 112 ? -9.499 0.046 5.451 1.00 89.12 112 ASP A CA 1
ATOM 904 C C . ASP A 1 112 ? -8.747 -0.345 4.170 1.00 89.12 112 ASP A C 1
ATOM 906 O O . ASP A 1 112 ? -7.687 0.210 3.883 1.00 89.12 112 ASP A O 1
ATOM 910 N N . ALA A 1 113 ? -9.320 -1.209 3.330 1.00 89.56 113 ALA A N 1
ATOM 911 C CA . ALA A 1 113 ? -8.718 -1.567 2.048 1.00 89.56 113 ALA A CA 1
ATOM 912 C C . ALA A 1 113 ? -8.614 -0.369 1.082 1.00 89.56 113 ALA A C 1
ATOM 914 O O . ALA A 1 113 ? -7.599 -0.225 0.394 1.00 89.56 113 ALA A O 1
ATOM 915 N N . LEU A 1 114 ? -9.618 0.514 1.039 1.00 91.94 114 LEU A N 1
ATOM 916 C CA . LEU A 1 114 ? -9.598 1.723 0.204 1.00 91.94 114 LEU A CA 1
ATOM 917 C C . LEU A 1 114 ? -8.468 2.673 0.605 1.00 91.94 114 LEU A C 1
ATOM 919 O O . LEU A 1 114 ? -7.753 3.181 -0.259 1.00 91.94 114 LEU A O 1
ATOM 923 N N . LYS A 1 115 ? -8.219 2.831 1.906 1.00 93.75 115 LYS A N 1
ATOM 924 C CA . LYS A 1 115 ? -7.077 3.609 2.398 1.00 93.75 115 LYS A CA 1
ATOM 925 C C . LYS A 1 115 ? -5.736 2.991 2.000 1.00 93.75 115 LYS A C 1
ATOM 927 O O . LYS A 1 115 ? -4.822 3.714 1.612 1.00 93.75 115 LYS A O 1
ATOM 932 N N . THR A 1 116 ? -5.604 1.662 2.014 1.00 93.81 116 THR A N 1
ATOM 933 C CA . THR A 1 116 ? -4.400 0.994 1.482 1.00 93.81 116 THR A CA 1
ATOM 934 C C . THR A 1 116 ? -4.227 1.301 -0.011 1.00 93.81 116 THR A C 1
ATOM 936 O O . THR A 1 116 ? -3.115 1.593 -0.458 1.00 93.81 116 THR A O 1
ATOM 939 N N . MET A 1 117 ? -5.314 1.307 -0.788 1.00 93.94 117 MET A N 1
ATOM 940 C CA . MET A 1 117 ? -5.276 1.656 -2.213 1.00 93.94 117 MET A CA 1
ATOM 941 C C . MET A 1 117 ? -4.876 3.117 -2.459 1.00 93.94 117 MET A C 1
ATOM 943 O O . MET A 1 117 ? -4.085 3.373 -3.369 1.00 93.94 117 MET A O 1
ATOM 947 N N . ALA A 1 118 ? -5.334 4.056 -1.627 1.00 94.69 118 ALA A N 1
ATOM 948 C CA . ALA A 1 118 ? -4.911 5.456 -1.676 1.00 94.69 118 ALA A CA 1
ATOM 949 C C . ALA A 1 118 ? -3.386 5.609 -1.553 1.00 94.69 118 ALA A C 1
ATOM 951 O O . ALA A 1 118 ? -2.756 6.319 -2.345 1.00 94.69 118 ALA A O 1
ATOM 952 N N . ILE A 1 119 ? -2.766 4.875 -0.621 1.00 93.94 119 ILE A N 1
ATOM 953 C CA . ILE A 1 119 ? -1.304 4.854 -0.480 1.00 93.94 119 ILE A CA 1
ATOM 954 C C . ILE A 1 119 ? -0.637 4.311 -1.741 1.00 93.94 119 ILE A C 1
ATOM 956 O O . ILE A 1 119 ? 0.353 4.880 -2.197 1.00 93.94 119 ILE A O 1
ATOM 960 N N . LEU A 1 120 ? -1.141 3.215 -2.312 1.00 93.06 120 LEU A N 1
ATOM 961 C CA . LEU A 1 120 ? -0.542 2.614 -3.507 1.00 93.06 120 LEU A CA 1
ATOM 962 C C . LEU A 1 120 ? -0.624 3.538 -4.726 1.00 93.06 120 LEU A C 1
ATOM 964 O O . LEU A 1 120 ? 0.330 3.606 -5.505 1.00 93.06 120 LEU A O 1
ATOM 968 N N . GLU A 1 121 ? -1.722 4.276 -4.885 1.00 93.00 121 GLU A N 1
ATOM 969 C CA . GLU A 1 121 ? -1.852 5.282 -5.941 1.00 93.00 121 GLU A CA 1
ATOM 970 C C . GLU A 1 121 ? -0.883 6.452 -5.732 1.00 93.00 121 GLU A C 1
ATOM 972 O O . GLU A 1 121 ? -0.208 6.873 -6.676 1.00 93.00 121 GLU A O 1
ATOM 977 N N . ALA A 1 122 ? -0.747 6.947 -4.499 1.00 93.62 122 ALA A N 1
ATOM 978 C CA . ALA A 1 122 ? 0.240 7.974 -4.168 1.00 93.62 122 ALA A CA 1
ATOM 979 C C . ALA A 1 122 ? 1.680 7.470 -4.382 1.00 93.62 122 ALA A C 1
ATOM 981 O O . ALA A 1 122 ? 2.503 8.170 -4.974 1.00 93.62 122 ALA A O 1
ATOM 982 N N . ALA A 1 123 ? 1.973 6.227 -3.997 1.00 92.44 123 ALA A N 1
ATOM 983 C CA . ALA A 1 123 ? 3.264 5.584 -4.207 1.00 92.44 123 ALA A CA 1
ATOM 984 C C . ALA A 1 123 ? 3.586 5.467 -5.700 1.00 92.44 123 ALA A C 1
ATOM 986 O O . ALA A 1 123 ? 4.682 5.832 -6.130 1.00 92.44 123 ALA A O 1
ATOM 987 N N . TRP A 1 124 ? 2.616 5.052 -6.517 1.00 90.75 124 TRP A N 1
ATOM 988 C CA . TRP A 1 124 ? 2.783 5.025 -7.965 1.00 90.75 124 TRP A CA 1
ATOM 989 C C . TRP A 1 124 ? 3.100 6.413 -8.529 1.00 90.75 124 TRP A C 1
ATOM 991 O O . TRP A 1 124 ? 4.065 6.554 -9.282 1.00 90.75 124 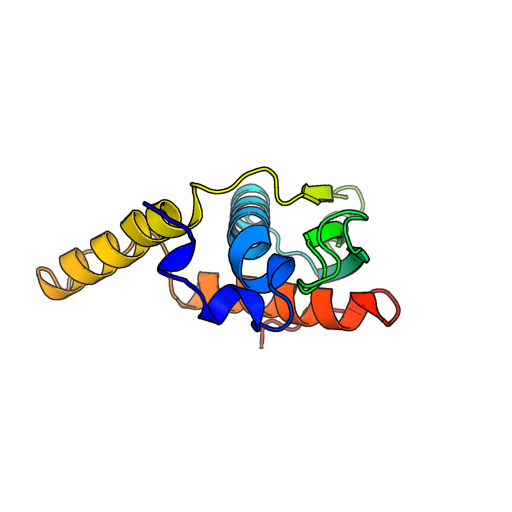TRP A O 1
ATOM 1001 N N . LYS A 1 125 ? 2.343 7.445 -8.137 1.00 91.12 125 LYS A N 1
ATOM 1002 C CA . LYS A 1 125 ? 2.596 8.832 -8.561 1.00 91.12 125 LYS A CA 1
ATOM 1003 C C . LYS A 1 125 ? 3.986 9.310 -8.137 1.00 91.12 125 LYS A C 1
ATOM 1005 O O . LYS A 1 125 ? 4.665 9.939 -8.946 1.00 91.12 125 LYS A O 1
ATOM 1010 N N . SER A 1 126 ? 4.432 8.970 -6.928 1.00 92.44 126 SER A N 1
ATOM 1011 C CA . SER A 1 126 ? 5.761 9.336 -6.421 1.00 92.44 126 SER A CA 1
ATOM 1012 C C . SER A 1 126 ? 6.905 8.597 -7.121 1.00 92.44 126 SER A C 1
ATOM 1014 O O . SER A 1 126 ? 8.029 9.070 -7.107 1.00 92.44 126 SER A O 1
ATOM 1016 N N . SER A 1 127 ? 6.638 7.476 -7.801 1.00 86.94 127 SER A N 1
ATOM 1017 C CA . SER A 1 127 ? 7.695 6.723 -8.493 1.00 86.94 127 SER A CA 1
ATOM 1018 C C . SER A 1 127 ? 8.319 7.444 -9.680 1.00 86.94 127 SER A C 1
ATOM 1020 O O . SER A 1 127 ? 9.454 7.148 -10.054 1.00 86.94 127 SER A O 1
ATOM 1022 N N . THR A 1 128 ? 7.599 8.405 -10.255 1.00 83.94 128 THR A N 1
ATOM 1023 C CA . THR A 1 128 ? 8.080 9.256 -11.350 1.00 83.94 128 THR A CA 1
ATOM 1024 C C . THR A 1 128 ? 8.150 10.732 -10.972 1.00 83.94 128 THR A C 1
ATOM 1026 O O . THR A 1 128 ? 8.562 11.541 -11.797 1.00 83.94 128 THR A O 1
ATOM 1029 N N . ASN A 1 129 ? 7.723 11.093 -9.762 1.00 84.62 129 ASN A N 1
ATOM 1030 C CA . ASN A 1 129 ? 7.643 12.470 -9.279 1.00 84.62 129 ASN A CA 1
ATOM 1031 C C . ASN A 1 129 ? 8.364 12.596 -7.931 1.00 84.62 129 ASN A C 1
ATOM 1033 O O . ASN A 1 129 ? 9.025 11.675 -7.467 1.00 84.62 129 ASN A O 1
ATOM 1037 N N . ASN A 1 130 ? 8.232 13.751 -7.287 1.00 86.62 130 ASN A N 1
ATOM 1038 C CA . ASN A 1 130 ? 8.671 13.904 -5.907 1.00 86.62 130 ASN A CA 1
ATOM 1039 C C . ASN A 1 130 ? 7.701 13.205 -4.941 1.00 86.62 130 ASN A C 1
ATOM 1041 O O . ASN A 1 130 ? 6.630 12.716 -5.321 1.00 86.62 130 ASN A O 1
ATOM 1045 N N . MET A 1 131 ? 8.085 13.197 -3.666 1.00 87.31 131 MET A N 1
ATOM 1046 C CA . MET A 1 131 ? 7.252 12.716 -2.571 1.00 87.31 131 MET A CA 1
ATOM 1047 C C . MET A 1 131 ? 5.825 13.264 -2.681 1.00 87.31 131 MET A C 1
ATOM 1049 O O . MET A 1 131 ? 5.616 14.466 -2.856 1.00 87.31 131 MET A O 1
ATOM 1053 N N . THR A 1 132 ? 4.850 12.359 -2.640 1.00 93.69 132 THR A N 1
ATOM 1054 C CA . THR A 1 132 ? 3.455 12.660 -2.967 1.00 93.69 132 THR A CA 1
ATOM 1055 C C . THR A 1 132 ? 2.597 12.579 -1.699 1.00 93.69 132 THR A C 1
ATOM 1057 O O . THR A 1 132 ? 2.710 11.595 -0.960 1.00 93.69 132 THR A O 1
ATOM 1060 N N . PRO A 1 133 ? 1.753 13.590 -1.415 1.00 93.25 133 PRO A N 1
ATOM 1061 C CA . PRO A 1 133 ? 0.754 13.510 -0.353 1.00 93.25 133 PRO A CA 1
ATOM 1062 C C . PRO A 1 133 ? -0.254 12.391 -0.613 1.00 93.25 133 PRO A C 1
ATOM 1064 O O . PRO A 1 133 ? -0.627 12.144 -1.761 1.00 93.25 133 PRO A O 1
ATOM 1067 N N . ILE A 1 134 ? -0.689 11.727 0.453 1.00 93.94 134 ILE A N 1
ATOM 1068 C CA . ILE A 1 134 ? -1.686 10.660 0.372 1.00 93.94 134 ILE A CA 1
ATOM 1069 C C . ILE A 1 134 ? -3.069 11.274 0.564 1.00 93.94 134 ILE A C 1
ATOM 1071 O O . ILE A 1 134 ? -3.288 12.034 1.507 1.00 93.94 134 ILE A O 1
ATOM 1075 N N . ASP A 1 135 ? -3.970 10.941 -0.352 1.00 93.31 135 ASP A N 1
ATOM 1076 C CA . ASP A 1 135 ? -5.353 11.394 -0.357 1.00 93.31 135 ASP A CA 1
ATOM 1077 C C . ASP A 1 135 ? -6.265 10.246 0.086 1.00 93.31 135 ASP A C 1
ATOM 1079 O O . ASP A 1 135 ? -6.327 9.226 -0.596 1.00 93.31 135 ASP A O 1
ATOM 1083 N N . TYR A 1 136 ? -6.897 10.395 1.251 1.00 89.38 136 TYR A N 1
ATOM 1084 C CA . TYR A 1 136 ? -7.796 9.396 1.841 1.00 89.38 136 TYR A CA 1
ATOM 1085 C C . TYR A 1 136 ? -9.283 9.755 1.658 1.00 89.38 136 TYR A C 1
ATOM 1087 O O . TYR A 1 136 ? -10.114 9.121 2.310 1.00 89.38 136 TYR A O 1
ATOM 1095 N N . GLU A 1 137 ? -9.595 10.793 0.868 1.00 71.38 137 GLU A N 1
ATOM 1096 C CA . GLU A 1 137 ? -10.966 11.253 0.583 1.00 71.38 137 GLU A CA 1
ATOM 1097 C C . GLU A 1 137 ? -11.818 10.238 -0.194 1.00 71.38 137 GLU A C 1
ATOM 1099 O O . GLU A 1 137 ? -11.285 9.517 -1.074 1.00 71.38 137 GLU A O 1
#

Radius of gyration: 16.26 Å; chains: 1; bounding box: 43×38×35 Å